Protein AF-A0A0S7Y5M4-F1 (afdb_monomer)

Secondary structure (DSSP, 8-state):
-EEEETTT--EEEE---SS--PPEEE--HHHHHHHHHT-TT-------------PPPP-------

Foldseek 3Di:
DFEAEPVPRHTPDDDDDPDDPDHHYDHDPVRVVVVVVVPPDDDDDDPDDPDPDDPDDDDPDDDDD

Organism: NCBI:txid1703775

Radius of gyration: 20.16 Å; Cα contacts (8 Å, |Δi|>4): 51; chains: 1; bounding box: 63×25×37 Å

Solvent-accessible surface area (backbone atoms only — not comparable to full-atom values): 4571 Å² total; per-residue (Å²): 79,50,29,25,19,69,87,77,62,48,75,78,46,73,45,84,67,86,84,62,90,71,72,44,72,47,76,43,68,74,57,46,51,58,56,46,73,76,46,88,82,76,73,88,82,75,82,78,70,79,86,74,80,82,79,78,82,88,80,91,81,79,81,90,131

Structure (mmCIF, N/CA/C/O backbone):
data_AF-A0A0S7Y5M4-F1
#
_entry.id   AF-A0A0S7Y5M4-F1
#
loop_
_atom_site.group_PDB
_atom_site.id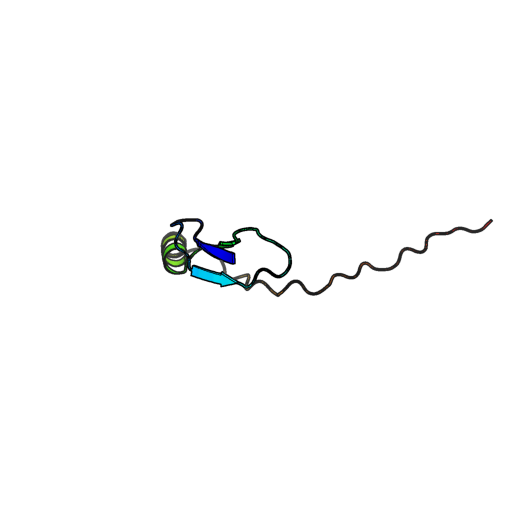
_atom_site.type_symbol
_atom_site.label_atom_id
_atom_site.label_alt_id
_atom_site.label_comp_id
_atom_site.label_asym_id
_atom_site.label_entity_id
_atom_site.label_seq_id
_atom_site.pdbx_PDB_ins_code
_atom_site.Cartn_x
_atom_site.Cartn_y
_atom_site.Cartn_z
_atom_site.occupancy
_atom_site.B_iso_or_equiv
_atom_site.auth_seq_id
_atom_site.auth_comp_id
_atom_site.auth_asym_id
_atom_site.auth_atom_id
_atom_site.pdbx_PDB_model_num
ATOM 1 N N . MET A 1 1 ? 1.768 -0.613 -17.161 1.00 76.94 1 MET A N 1
ATOM 2 C CA . MET A 1 1 ? 1.746 -1.530 -15.992 1.00 76.94 1 MET A CA 1
ATOM 3 C C . MET A 1 1 ? 0.911 -0.914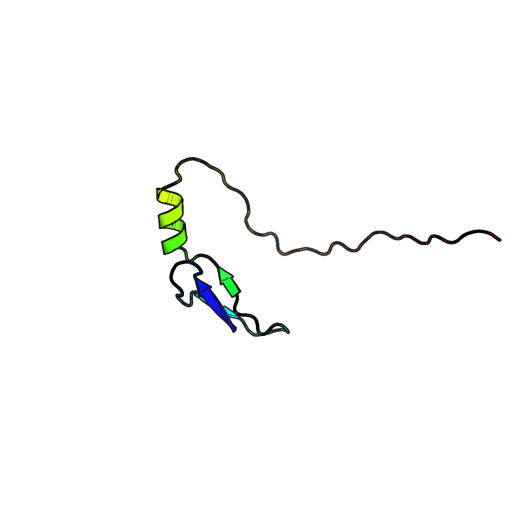 -14.896 1.00 76.94 1 MET A C 1
ATOM 5 O O . MET A 1 1 ? 1.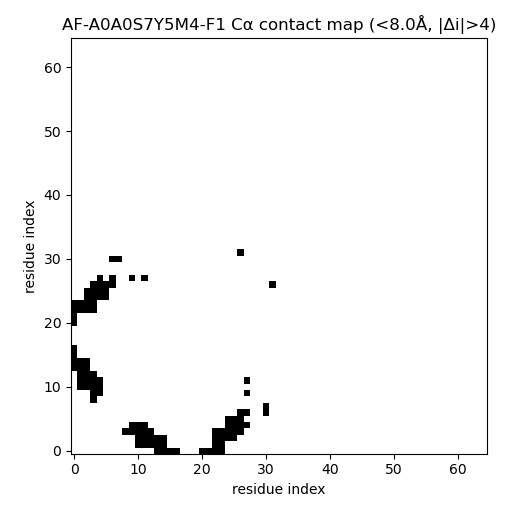168 0.227 -14.541 1.00 76.94 1 MET A O 1
ATOM 9 N N . LYS A 1 2 ? -0.070 -1.637 -14.354 1.00 85.31 2 LYS A N 1
ATOM 10 C CA . LYS A 1 2 ? -1.011 -1.065 -13.384 1.00 85.31 2 LYS A CA 1
ATOM 11 C C . LYS A 1 2 ? -0.492 -1.219 -11.955 1.00 85.31 2 LYS A C 1
ATOM 13 O O . LYS A 1 2 ? 0.086 -2.248 -11.603 1.00 85.31 2 LYS A O 1
ATOM 18 N N . ILE A 1 3 ? -0.701 -0.182 -11.156 1.00 87.56 3 ILE A N 1
ATOM 19 C CA . ILE A 1 3 ? -0.550 -0.206 -9.705 1.00 87.56 3 ILE A CA 1
ATOM 20 C C . ILE A 1 3 ? -1.945 -0.445 -9.142 1.00 87.56 3 ILE A C 1
ATOM 22 O O . ILE A 1 3 ? -2.854 0.345 -9.406 1.00 87.56 3 ILE A O 1
ATOM 26 N N . VAL A 1 4 ? -2.129 -1.541 -8.413 1.00 92.25 4 VAL A N 1
ATOM 27 C CA . VAL A 1 4 ? -3.432 -1.947 -7.873 1.00 92.25 4 VAL A CA 1
ATOM 28 C C . VAL A 1 4 ? -3.410 -1.972 -6.352 1.00 92.25 4 VAL A C 1
ATOM 30 O O . VAL A 1 4 ? -2.372 -2.217 -5.737 1.00 92.25 4 VAL A O 1
ATOM 33 N N . CYS A 1 5 ? -4.561 -1.712 -5.742 1.00 90.81 5 CYS A N 1
ATOM 34 C CA . CYS A 1 5 ? -4.732 -1.844 -4.308 1.00 90.81 5 CYS A CA 1
ATOM 35 C C . CYS A 1 5 ? -4.754 -3.325 -3.910 1.00 90.81 5 CYS A C 1
ATOM 37 O O . CYS A 1 5 ? -5.497 -4.098 -4.510 1.00 90.81 5 CYS A O 1
ATOM 39 N N . LEU A 1 6 ? -4.005 -3.713 -2.881 1.00 88.94 6 LEU A N 1
ATOM 40 C CA . LEU A 1 6 ? -4.018 -5.070 -2.335 1.00 88.94 6 LEU A CA 1
ATOM 41 C C . LEU A 1 6 ? -5.352 -5.396 -1.644 1.00 88.94 6 LEU A C 1
ATOM 43 O O . LEU A 1 6 ? -5.856 -6.502 -1.779 1.00 88.94 6 LEU A O 1
ATOM 47 N N . GLU A 1 7 ? -5.940 -4.414 -0.961 1.00 88.88 7 GLU A N 1
ATOM 48 C CA . GLU A 1 7 ? -7.154 -4.601 -0.156 1.00 88.88 7 GLU A CA 1
ATOM 49 C C . GLU A 1 7 ? -8.436 -4.579 -0.996 1.00 88.88 7 GLU A C 1
ATOM 51 O O . GLU A 1 7 ? -9.348 -5.372 -0.784 1.00 88.88 7 GLU A O 1
ATOM 56 N N . CYS A 1 8 ? -8.529 -3.656 -1.957 1.00 90.44 8 CYS A N 1
ATOM 57 C CA . CYS A 1 8 ? -9.756 -3.444 -2.733 1.00 90.44 8 CYS A CA 1
ATOM 58 C C . CYS A 1 8 ? -9.608 -3.714 -4.235 1.00 90.44 8 CYS A C 1
ATOM 60 O O . CYS A 1 8 ? -10.574 -3.560 -4.979 1.00 90.44 8 CYS A O 1
ATOM 62 N N . GLY A 1 9 ? -8.408 -4.056 -4.713 1.00 89.62 9 GLY A N 1
ATOM 63 C CA . GLY A 1 9 ? -8.146 -4.346 -6.127 1.00 89.62 9 GLY A CA 1
ATOM 64 C C . GLY A 1 9 ? -8.221 -3.140 -7.073 1.00 89.62 9 GLY A C 1
ATOM 65 O O . GLY A 1 9 ? -8.022 -3.298 -8.277 1.00 89.62 9 GLY A O 1
ATOM 66 N N . ARG A 1 10 ?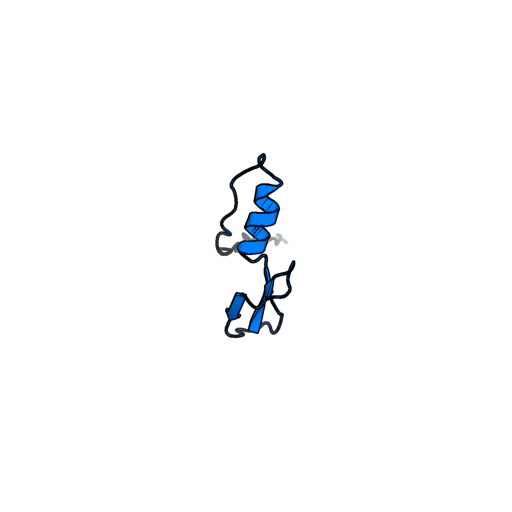 -8.508 -1.926 -6.577 1.00 90.94 10 ARG A N 1
ATOM 67 C CA . ARG A 1 10 ? -8.667 -0.732 -7.425 1.00 90.94 10 ARG A CA 1
ATOM 68 C C . ARG A 1 10 ? -7.337 -0.320 -8.058 1.00 90.94 10 ARG A C 1
ATOM 70 O O . ARG A 1 10 ? -6.308 -0.323 -7.391 1.00 90.94 10 ARG A O 1
ATOM 77 N N . VAL A 1 11 ? -7.365 0.096 -9.323 1.00 90.44 11 VAL A N 1
ATOM 78 C CA . VAL A 1 11 ? -6.197 0.677 -10.002 1.00 90.44 11 VAL A CA 1
ATOM 79 C C . VAL A 1 11 ? -5.959 2.091 -9.468 1.00 90.44 11 VAL A C 1
ATOM 81 O O . VAL A 1 11 ? -6.822 2.952 -9.605 1.00 90.44 11 VAL A O 1
ATOM 84 N N . ILE A 1 12 ? -4.803 2.3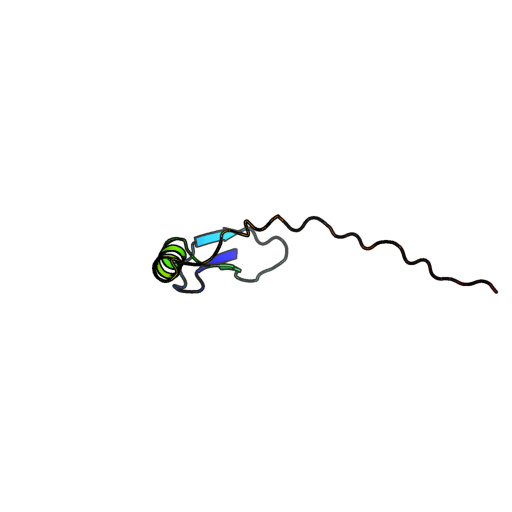12 -8.845 1.00 89.88 12 ILE A N 1
ATOM 85 C CA . ILE A 1 12 ? -4.407 3.595 -8.238 1.00 89.88 12 ILE A CA 1
ATOM 86 C C . ILE A 1 12 ? -3.539 4.401 -9.210 1.00 89.88 12 ILE A C 1
ATOM 88 O O . ILE A 1 12 ? -3.506 5.626 -9.161 1.00 89.88 12 ILE A O 1
ATOM 92 N N . GLY A 1 13 ? -2.851 3.721 -10.124 1.00 87.25 13 GLY A N 1
ATOM 93 C CA . GLY A 1 13 ? -2.020 4.382 -11.115 1.00 87.25 13 GLY A CA 1
ATOM 94 C C . GLY A 1 13 ? -1.505 3.435 -12.183 1.00 87.25 13 GLY A C 1
ATOM 95 O O . GLY A 1 13 ? -1.754 2.227 -12.168 1.00 87.25 13 GLY A O 1
ATOM 96 N N . GLU A 1 14 ? -0.751 4.006 -13.109 1.00 86.06 14 GLU A N 1
ATOM 97 C CA . GLU A 1 14 ? -0.074 3.292 -14.177 1.00 86.06 14 GLU A CA 1
ATOM 98 C C . GLU A 1 14 ? 1.381 3.753 -14.255 1.00 86.06 14 GLU A C 1
ATOM 100 O O . GLU A 1 14 ? 1.671 4.943 -14.176 1.00 86.06 14 GLU A O 1
ATOM 105 N N . LYS A 1 15 ? 2.297 2.796 -14.411 1.00 79.75 15 LYS A N 1
ATOM 106 C CA . LYS A 1 15 ? 3.705 3.046 -14.714 1.00 79.75 15 LYS A CA 1
ATOM 107 C C . LYS A 1 15 ? 4.072 2.478 -16.078 1.00 79.75 15 LYS A C 1
ATOM 109 O O . LYS A 1 15 ? 3.541 1.441 -16.500 1.00 79.75 15 LYS A O 1
ATOM 114 N N . ILE A 1 16 ? 5.015 3.136 -16.737 1.00 80.62 16 ILE A N 1
ATOM 115 C CA . ILE A 1 16 ? 5.632 2.639 -17.965 1.00 80.62 16 ILE A CA 1
ATOM 116 C C . ILE A 1 16 ? 6.483 1.410 -17.578 1.00 80.62 16 ILE A C 1
ATOM 118 O O . ILE A 1 16 ? 7.240 1.492 -16.606 1.00 80.62 16 ILE A O 1
ATOM 122 N N . PRO A 1 17 ? 6.313 0.245 -18.230 1.00 73.25 17 PRO A N 1
ATOM 123 C CA . PRO A 1 17 ? 7.166 -0.917 -17.988 1.00 73.25 17 PRO A CA 1
ATOM 124 C C . PRO A 1 17 ? 8.589 -0.586 -18.445 1.00 73.25 17 PRO A C 1
ATOM 126 O O . PRO A 1 17 ? 8.792 -0.304 -19.621 1.00 73.25 17 PRO A O 1
ATOM 129 N N . PHE A 1 18 ? 9.550 -0.590 -17.521 1.00 70.25 18 PHE A N 1
ATOM 130 C CA . PHE A 1 18 ? 10.956 -0.337 -17.853 1.00 70.25 18 PHE A CA 1
ATOM 131 C C . PHE A 1 18 ? 11.794 -1.613 -18.001 1.00 70.25 18 PHE A C 1
ATOM 133 O O . PHE A 1 18 ? 12.833 -1.532 -18.635 1.00 70.25 18 PHE A O 1
ATOM 140 N N . ASP A 1 19 ? 11.339 -2.760 -17.481 1.00 69.38 19 ASP A N 1
ATOM 141 C CA . ASP A 1 19 ? 11.931 -4.092 -17.735 1.00 69.38 19 ASP A CA 1
ATOM 142 C C . ASP A 1 19 ? 11.066 -5.205 -17.102 1.00 69.38 19 ASP A C 1
ATOM 144 O O . ASP A 1 19 ? 10.914 -6.302 -17.630 1.00 69.38 19 ASP A O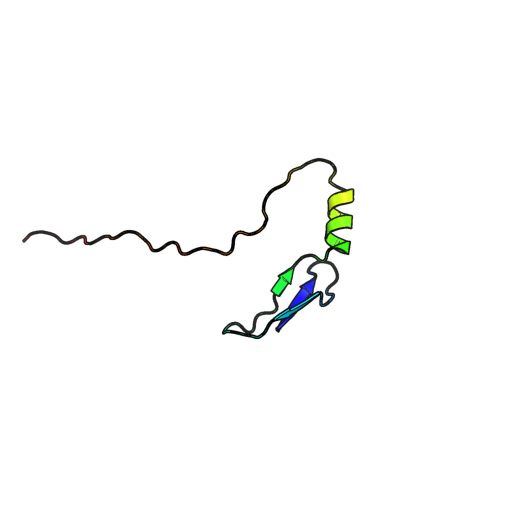 1
ATOM 148 N N . ASP A 1 20 ? 10.402 -4.892 -15.985 1.00 69.19 20 ASP A N 1
ATOM 149 C CA . ASP A 1 20 ? 9.458 -5.793 -15.326 1.00 69.19 20 ASP A CA 1
ATOM 150 C C . ASP A 1 20 ? 8.023 -5.623 -15.840 1.00 69.19 20 ASP A C 1
ATOM 152 O O . ASP A 1 20 ? 7.493 -4.511 -15.871 1.00 69.19 20 ASP A O 1
ATOM 156 N N . ASN A 1 21 ? 7.347 -6.746 -16.117 1.00 74.75 21 ASN A N 1
ATOM 157 C CA . ASN A 1 21 ? 5.919 -6.813 -16.480 1.00 74.75 21 ASN A CA 1
ATOM 158 C C . ASN A 1 21 ? 5.012 -7.181 -15.283 1.00 74.75 21 ASN A C 1
ATOM 160 O O . ASN A 1 21 ? 3.860 -7.585 -15.453 1.00 74.75 21 ASN A O 1
ATOM 164 N N . ARG A 1 22 ? 5.519 -7.045 -14.051 1.00 81.94 22 ARG A N 1
ATOM 165 C CA . ARG A 1 22 ? 4.804 -7.397 -12.815 1.00 81.94 22 ARG A CA 1
ATOM 166 C C . ARG A 1 22 ? 3.878 -6.289 -12.304 1.00 81.94 22 ARG A C 1
ATOM 168 O O . ARG A 1 22 ? 4.325 -5.197 -11.943 1.00 81.94 22 ARG A O 1
ATOM 175 N N . THR A 1 23 ? 2.592 -6.605 -12.158 1.00 81.94 23 THR A N 1
ATOM 176 C CA . THR A 1 23 ? 1.614 -5.741 -11.478 1.00 81.94 23 THR A CA 1
ATOM 177 C C . THR A 1 23 ? 2.090 -5.399 -10.066 1.00 81.94 23 THR A C 1
ATOM 179 O O . THR A 1 23 ? 2.380 -6.282 -9.258 1.00 81.94 23 THR A O 1
ATOM 182 N N . THR A 1 24 ? 2.182 -4.105 -9.766 1.00 86.25 24 THR A N 1
ATOM 183 C CA . THR A 1 24 ? 2.613 -3.625 -8.448 1.00 86.25 24 THR A CA 1
ATOM 184 C C . THR A 1 24 ? 1.395 -3.514 -7.536 1.00 86.25 24 THR A C 1
ATOM 186 O O . THR A 1 24 ? 0.429 -2.842 -7.894 1.00 86.25 24 THR A O 1
ATOM 189 N N . HIS A 1 25 ? 1.442 -4.168 -6.376 1.00 89.50 25 HIS A N 1
ATOM 190 C CA . HIS A 1 25 ? 0.380 -4.110 -5.370 1.00 89.50 25 HIS A CA 1
ATOM 191 C C . HIS A 1 25 ? 0.781 -3.124 -4.265 1.00 89.50 25 HIS A C 1
ATOM 193 O O . HIS A 1 25 ? 1.905 -3.176 -3.773 1.00 89.50 25 HIS A O 1
ATOM 199 N N . THR A 1 26 ? -0.115 -2.213 -3.892 1.00 86.81 26 THR A N 1
ATOM 200 C CA . THR A 1 26 ? 0.076 -1.226 -2.811 1.00 86.81 26 THR A CA 1
ATOM 201 C C . THR A 1 26 ? -1.238 -1.017 -2.048 1.00 86.81 26 THR A C 1
ATOM 203 O O . THR A 1 26 ? -2.234 -1.635 -2.398 1.00 86.81 26 THR A O 1
ATOM 206 N N . ILE A 1 27 ? -1.289 -0.187 -1.005 1.00 89.00 27 ILE A N 1
ATOM 207 C CA . ILE A 1 27 ? -2.535 0.126 -0.280 1.00 89.00 27 ILE A CA 1
ATOM 208 C C . ILE A 1 27 ? -3.035 1.502 -0.741 1.00 89.00 27 ILE A C 1
ATOM 210 O O . ILE A 1 27 ? -2.278 2.469 -0.738 1.00 89.00 27 ILE A O 1
ATOM 214 N N . CYS A 1 28 ? -4.299 1.606 -1.168 1.00 88.81 28 CYS A N 1
ATOM 215 C CA . CYS A 1 28 ? -4.887 2.899 -1.537 1.00 88.81 28 CYS A CA 1
ATOM 216 C C . CYS A 1 28 ? -5.133 3.772 -0.292 1.00 88.81 28 CYS A C 1
ATOM 218 O O . CYS A 1 28 ? -5.348 3.219 0.786 1.00 88.81 28 CYS A O 1
ATOM 220 N N . PRO A 1 29 ? -5.168 5.114 -0.418 1.00 83.44 29 PRO A N 1
ATOM 221 C CA . PRO A 1 29 ? -5.367 6.011 0.724 1.00 83.44 29 PRO A CA 1
ATOM 222 C C . PRO A 1 29 ? -6.640 5.692 1.520 1.00 83.44 29 PRO A C 1
ATOM 224 O O . PRO A 1 29 ? -6.582 5.616 2.737 1.00 83.44 29 PRO A O 1
ATOM 227 N N . GLU A 1 30 ? -7.751 5.355 0.855 1.00 86.81 30 GLU A N 1
ATOM 228 C CA . GLU A 1 30 ? -9.001 4.985 1.542 1.00 86.81 30 GLU A CA 1
ATOM 229 C C . GLU A 1 30 ? -8.861 3.720 2.410 1.00 86.81 30 GLU A C 1
ATOM 231 O O . GLU A 1 30 ? -9.426 3.632 3.501 1.00 86.81 30 GLU A O 1
ATOM 236 N N . CYS A 1 31 ? -8.122 2.714 1.929 1.00 87.25 31 CYS A N 1
ATOM 237 C CA . CYS A 1 31 ? -7.846 1.495 2.692 1.00 87.25 31 CYS A CA 1
ATOM 238 C C . CYS A 1 31 ? -6.802 1.751 3.781 1.00 87.25 31 CYS A C 1
ATOM 240 O O . CYS A 1 31 ? -6.928 1.216 4.878 1.00 87.25 31 CYS A O 1
ATOM 242 N N . PHE A 1 32 ? -5.811 2.600 3.508 1.00 85.56 32 PHE A N 1
ATOM 243 C CA . PHE A 1 32 ? -4.811 3.012 4.485 1.00 85.56 32 PHE A CA 1
ATOM 244 C C . PHE A 1 32 ? -5.464 3.739 5.666 1.00 85.56 32 PHE A C 1
ATOM 246 O O . PHE A 1 32 ? -5.209 3.388 6.813 1.00 85.56 32 PHE A O 1
ATOM 253 N N . GLU A 1 33 ? -6.375 4.678 5.403 1.00 84.75 33 GLU A N 1
ATOM 254 C CA . GLU A 1 33 ? -7.122 5.399 6.435 1.00 84.75 33 GLU A CA 1
ATOM 255 C C . GLU A 1 33 ? -8.023 4.472 7.256 1.00 84.75 33 GLU A C 1
ATOM 257 O O . GLU A 1 33 ? -8.069 4.606 8.476 1.00 84.75 33 GLU A O 1
ATOM 262 N N . LYS A 1 34 ? -8.692 3.491 6.632 1.00 81.69 34 LYS A N 1
ATOM 263 C CA . LYS A 1 34 ? -9.471 2.470 7.361 1.00 81.69 34 LYS A CA 1
ATOM 264 C C . LYS A 1 34 ? -8.601 1.650 8.310 1.00 81.69 34 LYS A C 1
ATOM 266 O O . LYS A 1 34 ? -9.001 1.415 9.446 1.00 81.69 34 LYS A O 1
ATOM 271 N N . THR A 1 35 ? -7.423 1.237 7.855 1.00 75.75 35 THR A N 1
ATOM 272 C CA . THR A 1 35 ? -6.472 0.484 8.679 1.00 75.75 35 THR A CA 1
ATOM 273 C C . THR A 1 35 ? -5.902 1.351 9.800 1.00 75.75 35 THR A C 1
ATOM 275 O O . THR A 1 35 ? -5.783 0.888 10.931 1.00 75.75 35 THR A O 1
ATOM 278 N N . ASN A 1 36 ? -5.605 2.622 9.518 1.00 69.00 36 ASN A N 1
ATOM 279 C CA . ASN A 1 36 ? -5.034 3.554 10.487 1.00 69.00 36 ASN A CA 1
ATOM 280 C C . ASN A 1 36 ? -6.041 3.971 11.573 1.00 69.00 36 ASN A C 1
ATOM 282 O O . ASN A 1 36 ? -5.678 4.096 12.737 1.00 69.00 36 ASN A O 1
ATOM 286 N N . ARG A 1 37 ? -7.331 4.109 11.231 1.00 63.19 37 ARG A N 1
ATOM 287 C CA . ARG A 1 37 ? -8.398 4.447 12.195 1.00 63.19 37 ARG A CA 1
ATOM 288 C C . ARG A 1 37 ? -8.607 3.376 13.266 1.00 63.19 37 ARG A C 1
ATOM 290 O O . ARG A 1 37 ? -9.102 3.678 14.343 1.00 63.19 37 ARG A O 1
ATOM 297 N N . ASN A 1 38 ? -8.218 2.138 12.972 1.00 58.78 38 ASN A N 1
ATOM 298 C CA . ASN A 1 38 ? -8.274 1.022 13.913 1.00 58.78 38 ASN A CA 1
ATOM 299 C C . ASN A 1 38 ? -6.976 0.876 14.730 1.00 58.78 38 ASN A C 1
ATOM 301 O O . ASN A 1 38 ? -6.873 -0.031 15.553 1.00 58.78 38 ASN A O 1
ATOM 305 N N . ARG A 1 39 ? -5.975 1.727 14.475 1.00 55.62 39 ARG A N 1
ATOM 306 C CA . ARG A 1 39 ? -4.601 1.600 14.964 1.00 55.62 39 ARG A CA 1
ATOM 307 C C . ARG A 1 39 ? -4.090 2.942 15.500 1.00 55.62 39 ARG A C 1
ATOM 309 O O . ARG A 1 39 ? -2.963 3.334 15.214 1.00 55.62 39 ARG A O 1
ATOM 316 N N . GLU A 1 40 ? -4.917 3.651 16.272 1.00 51.59 40 GLU A N 1
ATOM 317 C CA . GLU A 1 40 ? -4.461 4.766 17.114 1.00 51.59 40 GLU A CA 1
ATOM 318 C C . GLU A 1 40 ? -3.436 4.222 18.127 1.00 51.59 40 GLU A C 1
ATOM 320 O O . GLU A 1 40 ? -3.797 3.795 19.222 1.00 51.59 40 GLU A O 1
ATOM 325 N N . GLY A 1 41 ? -2.160 4.135 17.733 1.00 54.59 41 GLY A N 1
ATOM 326 C CA . GLY A 1 41 ? -1.138 3.548 18.596 1.00 54.59 41 GLY A CA 1
ATOM 327 C C . GLY A 1 41 ? 0.311 3.545 18.112 1.00 54.59 41 GLY A C 1
ATOM 328 O O . GLY A 1 41 ? 1.175 3.817 18.936 1.00 54.59 41 GLY A O 1
ATOM 329 N N . GLU A 1 42 ? 0.642 3.263 16.846 1.00 48.69 42 GLU A N 1
ATOM 330 C CA . GLU A 1 42 ? 2.055 2.994 16.500 1.00 48.69 42 GLU A CA 1
ATOM 331 C C . GLU A 1 42 ? 2.506 3.585 15.152 1.00 48.69 42 GLU A C 1
ATOM 333 O O . GLU A 1 42 ? 2.244 3.045 14.080 1.00 48.69 42 GLU A O 1
ATOM 338 N N . THR A 1 43 ? 3.232 4.700 15.297 1.00 47.28 43 THR A N 1
ATOM 339 C CA . THR A 1 43 ? 4.479 5.084 14.609 1.00 47.28 43 THR A CA 1
ATOM 340 C C . THR A 1 43 ? 4.474 5.357 13.100 1.00 47.28 43 THR A C 1
ATOM 342 O O . THR A 1 43 ? 4.434 4.467 12.258 1.00 47.28 43 THR A O 1
ATOM 345 N N . GLU A 1 44 ? 4.664 6.647 12.814 1.00 60.59 44 GLU A N 1
ATOM 346 C CA . GLU A 1 44 ? 5.623 7.220 11.860 1.00 60.59 44 GLU A CA 1
ATOM 347 C C . GLU A 1 44 ? 6.816 6.304 11.498 1.00 60.59 44 GLU A C 1
ATOM 349 O O . GLU A 1 44 ? 7.317 5.581 12.358 1.00 60.59 44 GLU A O 1
ATOM 354 N N . ASN A 1 45 ? 7.327 6.462 10.266 1.00 51.41 45 ASN A N 1
ATOM 355 C CA . ASN A 1 45 ? 8.360 5.691 9.537 1.00 51.41 45 ASN A CA 1
ATOM 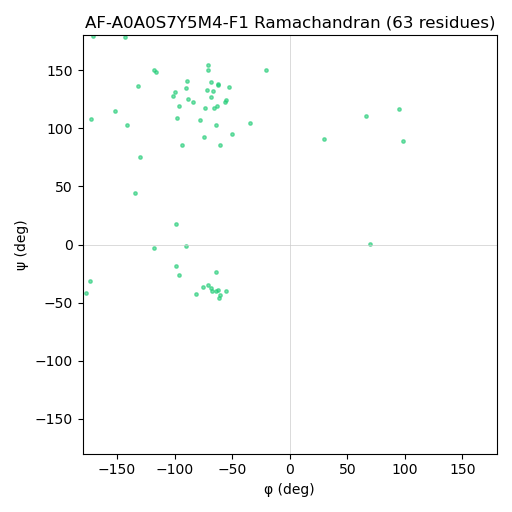356 C C . ASN A 1 45 ? 7.720 4.614 8.639 1.00 51.41 45 ASN A C 1
ATOM 358 O O . ASN A 1 45 ? 7.041 3.723 9.114 1.00 51.41 45 ASN A O 1
ATOM 362 N N . GLU A 1 46 ? 7.826 4.621 7.312 1.00 47.16 46 GLU A N 1
ATOM 363 C CA . GLU A 1 46 ? 8.968 4.958 6.470 1.00 47.16 46 GLU A CA 1
ATOM 364 C C . GLU A 1 46 ? 8.439 5.495 5.126 1.00 47.16 46 GLU A C 1
ATOM 366 O O . GLU A 1 46 ? 7.820 4.773 4.340 1.00 47.16 46 GLU A O 1
ATOM 371 N N . VAL A 1 47 ? 8.694 6.771 4.822 1.00 46.38 47 VAL A N 1
ATOM 372 C CA . VAL A 1 47 ? 8.709 7.216 3.424 1.00 46.38 47 VAL A CA 1
ATOM 373 C C . VAL A 1 47 ? 9.865 6.463 2.787 1.00 46.38 47 VAL A C 1
ATOM 375 O O . VAL A 1 47 ? 11.009 6.807 3.059 1.00 46.38 47 VAL A O 1
ATOM 378 N N . PHE A 1 48 ? 9.558 5.419 2.010 1.00 44.94 48 PHE A N 1
ATOM 379 C CA . PHE A 1 48 ? 10.503 4.672 1.177 1.00 44.94 48 PHE A CA 1
ATOM 380 C C . PHE A 1 48 ? 11.575 5.624 0.618 1.00 44.94 48 PHE A C 1
ATOM 382 O O . PHE A 1 48 ? 11.276 6.378 -0.317 1.00 44.94 48 PHE A O 1
ATOM 389 N N . PRO A 1 49 ? 12.818 5.630 1.136 1.00 46.44 49 PRO A N 1
ATOM 390 C CA . PRO A 1 49 ? 13.884 6.276 0.402 1.00 46.44 49 PRO A CA 1
ATOM 391 C C . PRO A 1 49 ? 14.096 5.441 -0.871 1.00 46.44 49 PRO A C 1
ATOM 393 O O . PRO A 1 49 ? 14.158 4.208 -0.785 1.00 46.44 49 PRO A O 1
ATOM 396 N N . PRO A 1 50 ? 14.182 6.056 -2.067 1.00 46.62 50 PRO A N 1
ATOM 397 C CA . PRO A 1 50 ? 14.534 5.315 -3.269 1.00 46.62 50 PRO A CA 1
ATOM 398 C C . PRO A 1 50 ? 15.869 4.628 -2.995 1.00 46.62 50 PRO A C 1
ATOM 400 O O . PRO A 1 50 ? 16.826 5.299 -2.612 1.00 46.62 50 PRO A O 1
ATOM 403 N N . SER A 1 51 ? 15.909 3.299 -3.125 1.00 48.25 51 SER A N 1
ATOM 404 C CA . SER A 1 51 ? 17.085 2.471 -2.870 1.00 48.25 51 SER A CA 1
ATOM 405 C C . SER A 1 51 ? 18.301 3.028 -3.610 1.00 48.25 51 SER A C 1
ATOM 407 O O . SER A 1 51 ? 18.529 2.757 -4.787 1.00 48.25 51 SER A O 1
ATOM 409 N N . GLN A 1 52 ? 19.097 3.836 -2.913 1.00 54.62 52 GLN A N 1
ATOM 410 C CA . GLN A 1 52 ? 20.398 4.260 -3.380 1.00 54.62 52 GLN A CA 1
ATOM 411 C C . GLN A 1 52 ? 21.363 3.095 -3.141 1.00 54.62 52 GLN A C 1
ATOM 413 O O . GLN A 1 52 ? 21.710 2.787 -2.006 1.00 54.62 52 GLN A O 1
ATOM 418 N N . LYS A 1 53 ? 21.757 2.440 -4.241 1.00 55.50 53 LYS A N 1
ATOM 419 C CA . LYS A 1 53 ? 23.120 1.956 -4.527 1.00 55.50 53 LYS A CA 1
ATOM 420 C C . LYS A 1 53 ? 23.958 1.575 -3.295 1.00 55.50 53 LYS A C 1
ATOM 422 O O . LYS A 1 53 ? 24.723 2.384 -2.779 1.00 55.50 53 LYS A O 1
ATOM 427 N N . ARG A 1 54 ? 23.895 0.302 -2.893 1.00 42.66 54 ARG A N 1
ATOM 428 C CA . ARG A 1 54 ? 24.972 -0.331 -2.123 1.00 42.66 54 ARG A CA 1
ATOM 429 C C . ARG A 1 54 ? 25.905 -1.031 -3.107 1.00 42.66 54 ARG A C 1
ATOM 431 O O . ARG A 1 54 ? 25.741 -2.213 -3.387 1.00 42.66 54 ARG A O 1
ATOM 438 N N . SER A 1 55 ? 26.857 -0.278 -3.648 1.00 49.78 55 SER A N 1
ATOM 439 C CA . SER A 1 55 ? 28.068 -0.868 -4.216 1.00 49.78 55 SER A CA 1
ATOM 440 C C . SER A 1 55 ? 28.800 -1.566 -3.070 1.00 49.78 55 SER A C 1
ATOM 442 O O . SER A 1 55 ? 29.103 -0.948 -2.050 1.00 49.78 55 SER A O 1
ATOM 444 N N . THR A 1 56 ? 28.978 -2.874 -3.187 1.00 58.84 56 THR A N 1
ATOM 445 C CA . THR A 1 56 ? 29.735 -3.696 -2.241 1.00 58.84 56 THR A CA 1
ATOM 446 C C . THR A 1 56 ? 31.201 -3.250 -2.202 1.00 58.84 56 THR A C 1
ATOM 448 O O . THR A 1 56 ? 31.759 -3.005 -3.273 1.00 58.84 56 THR A O 1
ATOM 451 N N . PRO A 1 57 ? 31.835 -3.146 -1.019 1.00 52.94 57 PRO A N 1
ATOM 452 C CA . PRO A 1 57 ? 33.268 -2.908 -0.920 1.00 52.94 57 PRO A CA 1
ATOM 453 C C . PRO A 1 57 ? 34.074 -4.144 -1.346 1.00 52.94 57 PRO A C 1
ATOM 455 O O . PRO A 1 57 ? 33.621 -5.283 -1.231 1.00 52.94 57 PRO A O 1
ATOM 4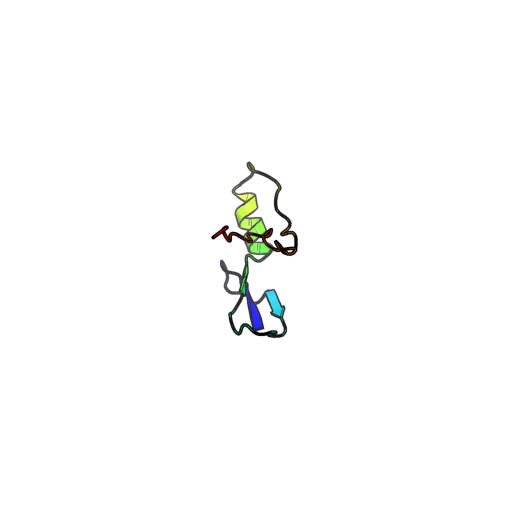58 N N . GLU A 1 58 ? 35.257 -3.844 -1.865 1.00 58.84 58 GLU A N 1
ATOM 459 C CA . GLU A 1 58 ? 36.264 -4.702 -2.480 1.00 58.84 58 GLU A CA 1
ATOM 460 C C . GLU A 1 58 ? 36.670 -5.896 -1.603 1.00 58.84 58 GLU A C 1
ATOM 462 O O . GLU A 1 58 ? 36.942 -5.754 -0.411 1.00 58.84 58 GLU A O 1
ATOM 467 N N . VAL A 1 59 ? 36.769 -7.076 -2.220 1.00 59.38 59 VAL A N 1
ATOM 468 C CA . VAL A 1 59 ? 37.518 -8.211 -1.671 1.00 59.38 59 VAL A CA 1
ATOM 469 C C . VAL A 1 59 ? 38.448 -8.753 -2.755 1.00 59.38 59 VAL A C 1
ATOM 471 O O . VAL A 1 59 ? 38.203 -9.786 -3.369 1.00 59.38 59 VAL A O 1
ATOM 474 N N . GLU A 1 60 ? 39.544 -8.040 -3.013 1.00 52.72 60 GLU A N 1
ATOM 475 C CA . GLU A 1 60 ? 40.720 -8.680 -3.603 1.00 52.72 60 GLU A CA 1
ATOM 476 C C . GLU A 1 60 ? 41.388 -9.519 -2.511 1.00 52.72 60 GLU A C 1
ATOM 478 O O . GLU A 1 60 ? 42.169 -9.047 -1.689 1.00 52.72 60 GLU A O 1
ATOM 483 N N . SER A 1 61 ? 40.999 -10.790 -2.463 1.00 57.62 61 SER A N 1
ATOM 484 C CA . SER A 1 61 ? 41.767 -11.847 -1.818 1.00 57.62 61 SER A CA 1
ATOM 485 C C . SER A 1 61 ? 42.547 -12.580 -2.897 1.00 57.62 61 SER A C 1
ATOM 487 O O . SER A 1 61 ? 41.942 -13.301 -3.683 1.00 57.62 61 SER A O 1
ATOM 489 N N . SER A 1 62 ? 43.864 -12.401 -2.936 1.00 59.09 62 SER A N 1
ATOM 490 C CA . SER A 1 62 ? 44.870 -13.361 -3.426 1.00 59.09 62 SER A CA 1
ATOM 491 C C . SER A 1 62 ? 46.230 -12.742 -3.089 1.00 59.09 62 SER A C 1
ATOM 493 O O . SER A 1 62 ? 46.562 -11.676 -3.585 1.00 59.09 62 SER A O 1
ATOM 495 N N . GLY A 1 63 ? 46.997 -13.243 -2.128 1.00 57.50 63 GLY A N 1
ATOM 496 C CA . GLY A 1 63 ? 47.340 -14.651 -1.973 1.00 57.50 63 GLY A CA 1
ATOM 497 C C . GLY A 1 63 ? 48.719 -14.820 -2.592 1.00 57.50 63 GLY A C 1
ATOM 498 O O . GLY A 1 63 ? 48.834 -14.995 -3.797 1.00 57.50 63 GLY A O 1
ATOM 499 N N . ALA A 1 64 ? 49.737 -14.626 -1.757 1.00 53.94 64 ALA A N 1
ATOM 500 C CA . ALA A 1 64 ? 51.131 -14.851 -2.086 1.00 53.94 64 ALA A CA 1
ATOM 501 C C . ALA A 1 64 ? 51.363 -16.324 -2.419 1.00 53.94 64 ALA A C 1
ATOM 503 O O . ALA A 1 64 ? 50.880 -17.162 -1.665 1.00 53.94 64 ALA A O 1
ATOM 504 N N . GLU A 1 65 ? 52.149 -16.588 -3.460 1.00 62.19 65 GLU A N 1
ATOM 505 C CA . GLU A 1 65 ? 52.988 -17.779 -3.648 1.00 62.19 65 GLU A CA 1
ATOM 506 C C . GLU A 1 65 ? 54.117 -17.446 -4.634 1.00 62.19 65 GLU A C 1
ATOM 508 O O . GLU A 1 65 ? 53.832 -16.808 -5.675 1.00 62.19 65 GLU A O 1
#

Mean predicted aligned error: 15.23 Å

Sequence (65 aa):
MKIVCLECGRVIGEKIPFDDNRTTHTICPECFEKTNRNREGETENEVFPPSQKRSTPEVESSGAE

pLDDT: mean 70.13, std 16.34, range [42.66, 92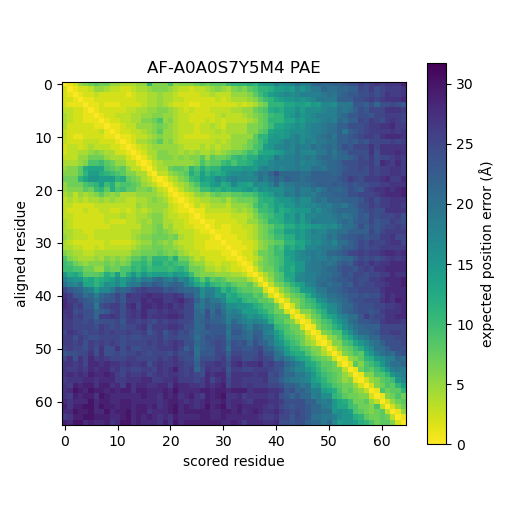.25]